Protein 3Q9P (pdb70)

Solvent-accessible surface area: 5644 Å² total; per-residue (Å²): 146,182,111,99,67,142,28,134,31,75,22,109,4,93,156,18,46,32,108,96,46,77,50,100,32,125,127,37,52,0,43,1,24,0,106,62,92,242,149,78,99,85,47,70,123,138,36,112,14,32,125,63,17,69,75,111,95,26,63,49,80,94,39,136,131,11,48,6,39,1,42,1,72,68,69,219

Foldseek 3Di:
DDDWDKDKDKDQCQVVPFPDWDWADDPQKIKIKGWDDVVIDIDIDMDGHDPPFDRVFWDWDADPNRMIMIMGTDRD

Structure (mmCIF, N/CA/C/O backbone):
data_3Q9P
#
_entry.id   3Q9P
#
_cell.length_a   76.313
_cell.length_b   76.313
_cell.length_c   65.057
_cell.angle_alpha   90.00
_cell.angle_beta   90.00
_cell.angle_gamma   120.00
#
_symmetry.space_group_name_H-M   'P 6 2 2'
#
loop_
_entity.id
_entity.type
_entity.pdbx_description
1 polymer 'Heat shock protein beta-1'
2 water water
#
loop_
_atom_site.group_PDB
_atom_site.id
_atom_site.type_symbol
_atom_site.label_atom_id
_atom_site.label_alt_id
_atom_site.label_comp_id
_atom_site.label_asym_id
_atom_site.label_entity_id
_atom_site.label_seq_id
_atom_site.pdbx_PDB_ins_code
_atom_site.Cartn_x
_atom_site.Cartn_y
_atom_site.Cartn_z
_atom_site.occupancy
_atom_site.B_iso_or_equiv
_atom_site.auth_seq_id
_atom_site.auth_comp_id
_atom_site.auth_asym_id
_atom_site.auth_atom_id
_atom_site.pdbx_PDB_model_num
ATOM 1 N N . SER A 1 3 ? 44.310 -9.136 2.299 1.00 63.13 89 SER A N 1
ATOM 2 C CA . SER A 1 3 ? 45.609 -8.511 2.072 1.00 66.47 89 SER A CA 1
ATOM 3 C C . SER A 1 3 ? 45.511 -7.006 1.847 1.00 62.95 89 SER A C 1
ATOM 4 O O . SER A 1 3 ? 45.521 -6.561 0.701 1.00 56.92 89 SER A O 1
ATOM 7 N N . HIS A 1 4 ? 45.417 -6.213 2.912 1.00 48.71 90 HIS A N 1
ATOM 8 C CA . HIS A 1 4 ? 45.318 -6.657 4.299 1.00 44.23 90 HIS A CA 1
ATOM 9 C C . HIS A 1 4 ? 44.417 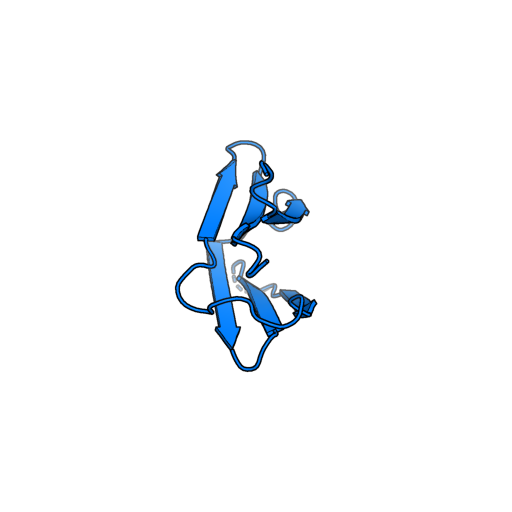-5.632 4.963 1.00 44.30 90 HIS A C 1
ATOM 10 O O . HIS A 1 4 ? 44.820 -4.975 5.920 1.00 42.88 90 HIS A O 1
ATOM 17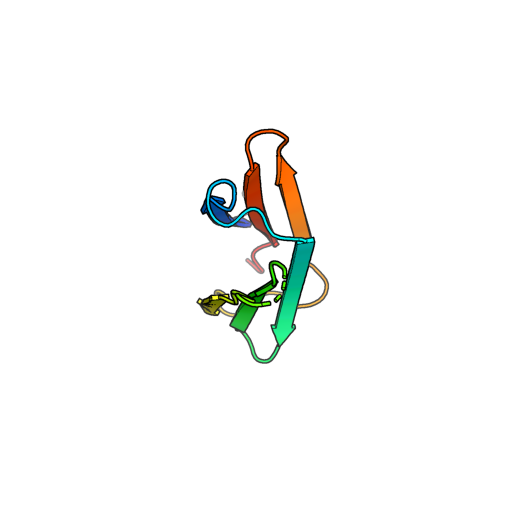 N N . THR A 1 5 ? 43.209 -5.476 4.434 1.00 48.31 91 THR A N 1
ATOM 18 C CA . THR A 1 5 ? 42.361 -4.347 4.795 1.00 46.57 91 THR A CA 1
ATOM 19 C C . THR A 1 5 ? 41.095 -4.760 5.533 1.00 47.68 91 THR A C 1
ATOM 20 O O . THR A 1 5 ? 40.401 -5.687 5.121 1.00 58.32 91 THR A O 1
ATOM 24 N N . ALA A 1 6 ? 40.801 -4.055 6.624 1.00 40.97 92 ALA A N 1
ATOM 25 C CA . ALA A 1 6 ? 39.577 -4.265 7.391 1.00 42.43 92 ALA A CA 1
ATOM 26 C C . ALA A 1 6 ? 38.659 -3.044 7.298 1.00 45.81 92 ALA A C 1
ATOM 27 O O . ALA A 1 6 ? 38.650 -2.196 8.190 1.00 54.91 92 ALA A O 1
ATOM 29 N N . ASP A 1 7 ? 37.888 -2.970 6.217 1.00 52.17 93 ASP A N 1
ATOM 30 C CA . ASP A 1 7 ? 37.018 -1.827 5.958 1.00 51.89 93 ASP A CA 1
ATOM 31 C C . ASP A 1 7 ? 35.927 -1.683 7.011 1.00 45.14 93 ASP A C 1
ATOM 32 O O . ASP A 1 7 ? 35.509 -2.663 7.627 1.00 40.02 93 ASP A O 1
ATOM 37 N N . ARG A 1 8 ? 35.470 -0.449 7.205 1.00 45.24 94 ARG A N 1
ATOM 38 C CA . ARG A 1 8 ? 34.359 -0.153 8.102 1.00 38.86 94 ARG A CA 1
ATOM 39 C C . ARG A 1 8 ? 33.422 0.865 7.475 1.00 31.20 94 ARG A C 1
ATOM 40 O O . ARG A 1 8 ? 33.869 1.802 6.822 1.00 34.79 94 ARG A O 1
ATOM 48 N N . TRP A 1 9 ? 32.123 0.667 7.672 1.00 26.64 95 TRP A N 1
ATOM 49 C CA . TRP A 1 9 ? 31.142 1.717 7.428 1.00 26.55 95 TRP A CA 1
ATOM 50 C C . TRP A 1 9 ? 31.059 2.532 8.712 1.00 27.44 95 TRP A C 1
ATOM 51 O O . TRP A 1 9 ? 31.038 1.966 9.806 1.00 30.78 95 TRP A O 1
ATOM 62 N N . ARG A 1 10 ? 31.026 3.854 8.593 1.00 29.64 96 ARG A N 1
ATOM 63 C CA . ARG A 1 10 ? 30.962 4.702 9.780 1.00 25.70 96 ARG A CA 1
ATOM 64 C C . ARG A 1 10 ? 30.346 6.057 9.481 1.00 29.26 96 ARG A C 1
ATOM 65 O O . ARG A 1 10 ? 30.699 6.701 8.499 1.00 33.89 96 ARG A O 1
ATOM 73 N N . VAL A 1 11 ? 29.415 6.473 10.336 1.00 27.56 97 VAL A N 1
ATOM 74 C CA . VAL A 1 11 ? 28.796 7.788 10.243 1.00 32.55 97 VAL A CA 1
ATOM 75 C C . VAL A 1 11 ? 28.779 8.454 11.617 1.00 31.86 97 VAL A C 1
ATOM 76 O O . VAL A 1 11 ? 28.889 7.781 12.640 1.00 34.51 97 VAL A O 1
ATOM 80 N N . SER A 1 12 ? 28.644 9.777 11.642 1.00 37.14 98 SER A N 1
ATOM 81 C CA . SER A 1 12 ? 28.581 10.505 12.907 1.00 35.18 98 SER A CA 1
ATOM 82 C C . SER A 1 12 ? 27.486 11.570 12.890 1.00 38.38 98 SER A C 1
ATOM 83 O O . SER A 1 12 ? 27.234 12.201 11.863 1.00 33.18 98 SER A O 1
ATOM 86 N N . LEU A 1 13 ? 26.850 11.764 14.042 1.00 35.80 99 LEU A N 1
ATOM 87 C CA . LEU A 1 13 ? 25.728 12.688 14.184 1.00 33.19 99 LEU A CA 1
ATOM 88 C C . LEU A 1 13 ? 25.937 13.639 15.352 1.00 31.44 99 LEU A C 1
ATOM 89 O O . LEU A 1 13 ? 26.209 13.197 16.466 1.00 29.20 99 LEU A O 1
ATOM 94 N N . ASP A 1 14 ? 25.797 14.939 15.103 1.00 32.16 100 ASP A N 1
ATOM 95 C CA . ASP A 1 14 ? 25.884 15.926 16.179 1.00 34.64 100 ASP A CA 1
ATOM 96 C C . ASP A 1 14 ? 24.548 16.064 16.904 1.00 31.09 100 ASP A C 1
ATOM 97 O O . ASP A 1 14 ? 23.630 16.742 16.442 1.00 39.61 100 ASP A O 1
ATOM 102 N N . VAL A 1 15 ? 24.468 15.432 18.064 1.00 31.67 101 VAL A N 1
ATOM 103 C CA . VAL A 1 15 ? 23.218 15.261 18.780 1.00 32.94 101 VAL A CA 1
ATOM 104 C C . VAL A 1 15 ? 23.155 16.151 20.029 1.00 34.29 101 VAL A C 1
ATOM 105 O O . VAL A 1 15 ? 22.225 16.072 20.835 1.00 33.79 101 VAL A O 1
ATOM 109 N N . ASN A 1 16 ? 24.137 17.038 20.152 1.00 41.42 102 ASN A N 1
ATOM 110 C CA . ASN A 1 16 ? 24.246 17.927 21.308 1.00 40.96 102 ASN A CA 1
ATOM 111 C C . ASN A 1 16 ? 23.066 18.885 21.455 1.00 45.93 102 ASN A C 1
ATOM 112 O O . ASN A 1 16 ? 22.388 18.899 22.486 1.00 42.90 102 ASN A O 1
ATOM 117 N N . HIS A 1 17 ? 22.839 19.687 20.417 1.00 48.45 103 HIS A N 1
ATOM 118 C CA . HIS A 1 17 ? 21.760 20.671 20.385 1.00 49.82 103 HIS A CA 1
ATOM 119 C C . HIS A 1 17 ? 20.402 20.039 20.679 1.00 50.32 103 HIS A C 1
ATOM 120 O O . HIS A 1 17 ? 19.589 20.609 21.413 1.00 45.76 103 HIS A O 1
ATOM 127 N N . PHE A 1 18 ? 20.160 18.861 20.110 1.00 39.86 104 PHE A N 1
ATOM 128 C CA . PHE A 1 18 ? 18.902 18.155 20.340 1.00 36.02 104 PHE A CA 1
ATOM 129 C C . PHE A 1 18 ? 18.819 17.659 21.778 1.00 44.08 104 PHE A C 1
ATOM 130 O O . PHE A 1 18 ? 17.740 17.616 22.369 1.00 41.65 104 PHE A O 1
ATOM 138 N N . ALA A 1 19 ? 19.967 17.283 22.333 1.00 37.56 105 ALA A N 1
ATOM 139 C CA . ALA A 1 19 ? 20.050 16.876 23.728 1.00 34.63 105 ALA A CA 1
ATOM 140 C C . ALA A 1 19 ? 19.043 15.789 24.031 1.00 47.07 105 ALA A C 1
ATOM 141 O O . ALA A 1 19 ? 18.148 15.991 24.835 1.00 46.44 105 ALA A O 1
ATOM 143 N N . PRO A 1 20 ? 19.189 14.627 23.390 1.00 41.37 106 PRO A N 1
ATOM 144 C CA . PRO A 1 20 ? 18.233 13.524 23.522 1.00 40.57 106 PRO A CA 1
ATOM 145 C C . PRO A 1 20 ? 18.138 13.028 24.963 1.00 51.71 106 PRO A C 1
ATOM 146 O O . PRO A 1 20 ? 19.133 13.061 25.688 1.00 46.05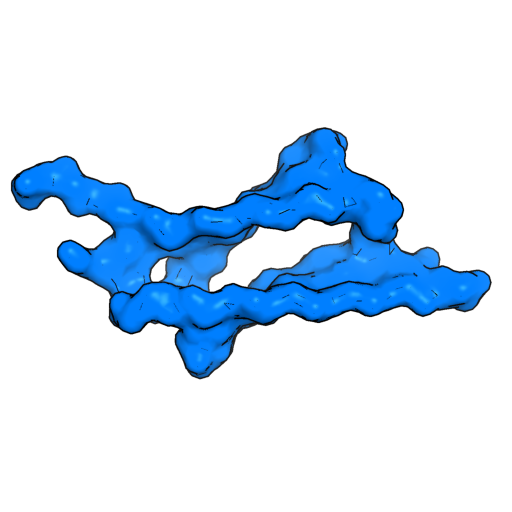 106 PRO A O 1
ATOM 150 N N . ASP A 1 21 ? 16.942 12.616 25.377 1.00 44.48 107 ASP A N 1
ATOM 151 C CA . ASP A 1 21 ? 16.750 11.950 26.660 1.00 45.50 107 ASP A CA 1
ATOM 152 C C . ASP A 1 21 ? 16.960 10.467 26.448 1.00 58.56 107 ASP A C 1
ATOM 153 O O . ASP A 1 21 ? 17.251 9.721 27.380 1.00 58.22 107 ASP A O 1
ATOM 158 N N . GLU A 1 22 ? 16.798 10.053 25.200 1.00 42.10 108 GLU A N 1
ATOM 159 C CA . GLU A 1 22 ? 17.084 8.693 24.796 1.00 54.87 108 GLU A CA 1
ATOM 160 C C . GLU A 1 22 ? 17.339 8.685 23.304 1.00 37.02 108 GLU A C 1
ATOM 161 O O . GLU A 1 22 ? 16.740 9.455 22.554 1.00 31.84 108 GLU A O 1
ATOM 167 N N . LEU A 1 23 ? 18.259 7.828 22.895 1.00 43.32 109 LEU A N 1
ATOM 168 C CA . LEU A 1 23 ? 18.513 7.575 21.497 1.00 38.63 109 LEU A CA 1
ATOM 169 C C . LEU A 1 23 ? 18.252 6.100 21.293 1.00 42.05 109 LEU A C 1
ATOM 170 O O . LEU A 1 23 ? 18.503 5.289 22.188 1.00 35.83 109 LEU A O 1
ATOM 175 N N . THR A 1 24 ? 17.739 5.751 20.122 1.00 31.92 110 THR A N 1
ATOM 176 C CA . THR A 1 24 ? 17.625 4.358 19.743 1.00 29.71 110 THR A CA 1
ATOM 177 C C . THR A 1 24 ? 18.314 4.179 18.404 1.00 31.89 110 THR A C 1
ATOM 178 O O . THR A 1 24 ? 18.211 5.037 17.528 1.00 27.39 110 THR A O 1
ATOM 182 N N . VAL A 1 25 ? 19.043 3.081 18.255 1.00 28.10 111 VAL A N 1
ATOM 183 C CA . VAL A 1 25 ? 19.693 2.775 16.991 1.00 22.22 111 VAL A CA 1
ATOM 184 C C . VAL A 1 25 ? 19.175 1.427 16.504 1.00 30.88 111 VAL A C 1
ATOM 185 O O . VAL A 1 25 ? 19.481 0.386 17.086 1.00 32.73 111 VAL A O 1
ATOM 189 N N . LYS A 1 26 ? 18.366 1.453 15.450 1.00 26.08 112 LYS A N 1
ATOM 190 C CA . LYS A 1 26 ? 17.725 0.242 14.943 1.00 24.56 112 LYS A CA 1
ATOM 191 C C . LYS A 1 26 ? 18.199 -0.125 13.542 1.00 28.54 112 LYS A C 1
ATOM 192 O O . LYS A 1 26 ? 18.154 0.696 12.632 1.00 28.87 112 LYS A O 1
ATOM 198 N N . THR A 1 27 ? 18.639 -1.366 13.373 1.00 23.41 113 THR A N 1
ATOM 199 C CA . THR A 1 27 ? 19.097 -1.838 12.072 1.00 24.11 113 THR A CA 1
ATOM 200 C C . THR A 1 27 ? 18.153 -2.904 11.525 1.00 31.69 113 THR A C 1
ATOM 201 O O . THR A 1 27 ? 17.938 -3.935 12.159 1.00 27.08 113 THR A O 1
ATOM 205 N N . LYS A 1 28 ? 17.584 -2.645 10.352 1.00 25.41 114 LYS A N 1
ATOM 206 C CA . LYS A 1 28 ? 16.627 -3.570 9.752 1.00 21.78 114 LYS A CA 1
ATOM 207 C C . LYS A 1 28 ? 16.517 -3.334 8.247 1.00 38.26 114 LYS A C 1
ATOM 208 O O . LYS A 1 28 ? 16.508 -2.191 7.791 1.00 31.88 114 LYS A O 1
ATOM 214 N N . ASP A 1 29 ? 16.447 -4.419 7.483 1.00 36.87 115 ASP A N 1
ATOM 215 C CA . ASP A 1 29 ? 16.266 -4.346 6.035 1.00 32.58 115 ASP A CA 1
ATOM 216 C C . ASP A 1 29 ? 17.310 -3.482 5.332 1.00 30.38 115 ASP A C 1
ATOM 217 O O . ASP A 1 29 ? 16.994 -2.778 4.372 1.00 37.11 115 ASP A O 1
ATOM 222 N N . GLY A 1 30 ? 18.548 -3.534 5.811 1.00 30.82 116 GLY A N 1
ATOM 223 C CA . GLY A 1 30 ? 19.641 -2.812 5.182 1.00 31.58 116 GLY A CA 1
ATOM 224 C C . GLY A 1 30 ? 19.607 -1.312 5.409 1.00 30.12 116 GLY A C 1
ATOM 225 O O . GLY A 1 30 ? 20.246 -0.557 4.677 1.00 26.78 116 GLY A O 1
ATOM 226 N N . VAL A 1 31 ? 18.856 -0.878 6.418 1.00 27.40 117 VAL A N 1
ATOM 227 C CA . VAL A 1 31 ? 18.781 0.534 6.770 1.00 29.37 117 VAL A CA 1
ATOM 228 C C . VAL A 1 31 ? 19.031 0.717 8.260 1.00 25.36 117 VAL A C 1
ATOM 229 O O . VAL A 1 31 ? 18.508 -0.033 9.082 1.00 29.29 117 VAL A O 1
ATOM 233 N N . VAL A 1 32 ? 19.848 1.704 8.609 1.00 23.98 118 VAL A N 1
ATOM 234 C CA . 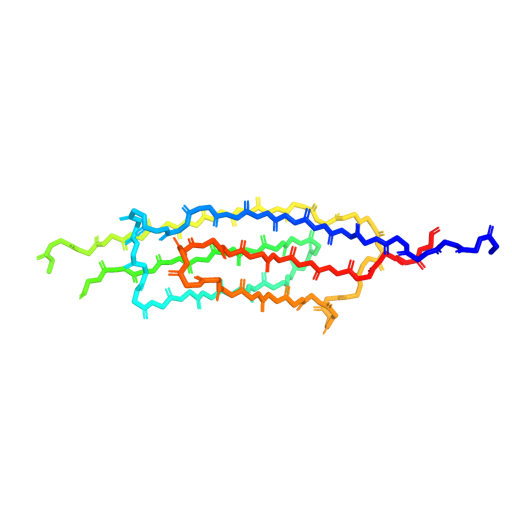VAL A 1 32 ? 20.046 2.046 10.009 1.00 25.92 118 VAL A CA 1
ATOM 235 C C . VAL A 1 32 ? 19.192 3.259 10.343 1.00 26.60 118 VAL A C 1
ATOM 236 O O . VAL A 1 32 ? 19.314 4.305 9.707 1.00 26.46 118 VAL A O 1
ATOM 240 N N . GLU A 1 33 ? 18.319 3.109 11.335 1.00 29.66 119 GLU A N 1
ATOM 241 C CA . GLU A 1 33 ? 17.409 4.179 11.728 1.00 23.12 119 GLU A CA 1
ATOM 242 C C . GLU A 1 33 ? 17.740 4.688 13.128 1.00 27.70 119 GLU A C 1
ATOM 243 O O . GLU A 1 33 ? 17.679 3.937 14.097 1.00 31.44 119 GLU A O 1
ATOM 249 N N . ILE A 1 34 ? 18.100 5.965 13.226 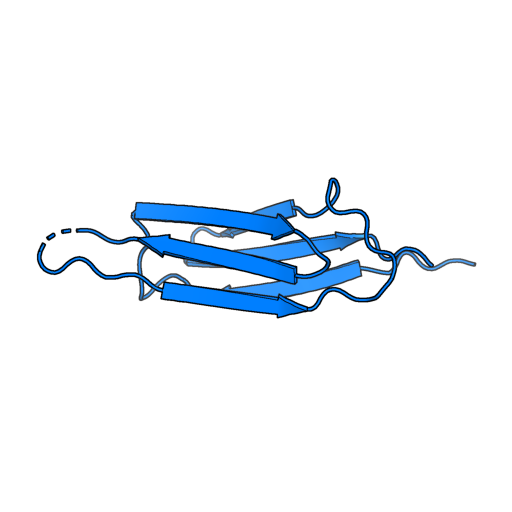1.00 26.80 120 ILE A N 1
ATOM 250 C CA . ILE A 1 34 ? 18.412 6.582 14.515 1.00 21.32 120 ILE A CA 1
ATOM 251 C C . ILE A 1 34 ? 17.307 7.541 14.951 1.00 25.54 120 ILE A C 1
ATOM 252 O O . ILE A 1 34 ? 16.928 8.444 14.210 1.00 25.69 120 ILE A O 1
ATOM 257 N N . THR A 1 35 ? 16.790 7.338 16.157 1.00 22.90 121 THR A N 1
ATOM 258 C CA . THR A 1 35 ? 15.712 8.173 16.661 1.00 22.29 121 THR A CA 1
ATOM 259 C C . THR A 1 35 ? 16.059 8.799 18.009 1.00 30.97 121 THR A C 1
ATOM 260 O O . THR A 1 35 ? 16.613 8.138 18.887 1.00 26.63 121 THR A O 1
ATOM 264 N N . GLY A 1 36 ? 15.734 10.080 18.163 1.00 29.22 122 GLY A N 1
ATOM 265 C CA . GLY A 1 36 ? 15.913 10.770 19.429 1.00 29.27 122 GLY A CA 1
ATOM 266 C C . GLY A 1 36 ? 14.610 11.377 19.918 1.00 30.71 122 GLY A C 1
ATOM 267 O O . GLY A 1 36 ? 13.794 11.834 19.115 1.00 26.96 122 GLY A O 1
ATOM 268 N N . LYS A 1 37 ? 14.410 11.367 21.234 1.00 27.10 123 LYS A N 1
ATOM 269 C CA . LYS A 1 37 ? 13.224 11.955 21.852 1.00 33.74 123 LYS A CA 1
ATOM 270 C C . LYS A 1 37 ? 13.641 12.831 23.035 1.00 38.69 123 LYS A C 1
ATOM 271 O O . LYS A 1 37 ? 14.435 12.415 23.877 1.00 33.68 123 LYS A O 1
ATOM 277 N N . HIS A 1 38 ? 13.108 14.045 23.092 1.00 31.69 124 HIS A N 1
ATOM 278 C CA . HIS A 1 38 ? 13.499 14.997 24.124 1.00 35.63 124 HIS A CA 1
ATOM 279 C C . HIS A 1 38 ? 12.288 15.701 24.707 1.00 42.23 124 HIS A C 1
ATOM 280 O O . HIS A 1 38 ? 11.644 16.497 24.025 1.00 45.35 124 HIS A O 1
ATOM 287 N N . ALA A 1 39 ? 11.992 15.406 25.972 1.00 39.29 125 ALA A N 1
ATOM 288 C CA . ALA A 1 39 ? 10.859 16.011 26.675 1.00 52.52 125 ALA A CA 1
ATOM 289 C C . ALA A 1 39 ? 10.683 15.429 28.080 1.00 66.71 125 ALA A C 1
ATOM 290 O O . ALA A 1 39 ? 11.377 15.814 29.024 1.00 62.99 125 ALA A O 1
ATOM 292 N N . TYR A 1 47 ? 5.272 18.862 27.301 1.00 62.67 133 TYR A N 1
ATOM 293 C CA . TYR A 1 47 ? 5.555 19.501 26.024 1.00 64.34 133 TYR A CA 1
ATOM 294 C C . TYR A 1 47 ? 6.297 20.813 26.259 1.00 57.62 133 TYR A C 1
ATOM 295 O O . TYR A 1 47 ? 6.207 21.390 27.344 1.00 75.02 133 TYR A O 1
ATOM 304 N N . ILE A 1 48 ? 7.018 21.298 25.250 1.00 38.00 134 ILE A N 1
ATOM 305 C CA . ILE A 1 48 ? 7.048 20.693 23.920 1.00 36.56 134 ILE A CA 1
ATOM 306 C C . ILE A 1 48 ? 7.978 19.488 23.821 1.00 43.86 134 ILE A C 1
ATOM 307 O O . ILE A 1 48 ? 9.167 19.584 24.129 1.00 40.27 134 ILE A O 1
ATOM 312 N N . SER A 1 49 ? 7.430 18.354 23.389 1.00 40.18 135 SER A N 1
ATOM 313 C CA . SER A 1 49 ? 8.239 17.177 23.091 1.00 37.05 135 SER A CA 1
ATOM 314 C C . SER A 1 49 ? 8.822 17.304 21.694 1.00 38.93 135 SER A C 1
ATOM 315 O O . SER A 1 49 ? 8.110 17.644 20.753 1.00 39.31 135 SER A O 1
ATOM 318 N N . ARG A 1 50 ? 10.116 17.039 21.548 1.00 34.60 136 ARG A N 1
ATOM 319 C CA . ARG A 1 50 ? 10.723 17.055 20.223 1.00 31.74 136 ARG A CA 1
ATOM 320 C C . ARG A 1 50 ? 11.256 15.674 19.842 1.00 45.31 136 ARG A C 1
ATOM 321 O O . ARG A 1 50 ? 11.739 14.923 20.690 1.00 34.20 136 ARG A O 1
ATOM 329 N N A CYS A 1 51 ? 11.151 15.341 18.561 0.50 34.54 137 CYS A N 1
ATOM 330 N N B CYS A 1 51 ? 11.142 15.344 18.561 0.50 34.57 137 CYS A N 1
ATOM 331 C CA A CYS A 1 51 ? 11.572 14.034 18.073 0.50 31.77 137 CYS A CA 1
ATOM 332 C CA B CYS A 1 51 ? 11.563 14.043 18.060 0.50 32.01 137 CYS A CA 1
ATOM 333 C C A CYS A 1 51 ? 12.197 14.144 16.690 0.50 32.46 137 CYS A C 1
ATOM 334 C C B CYS A 1 51 ? 12.229 14.184 16.699 0.50 32.85 137 CYS A C 1
ATOM 335 O O A CYS A 1 51 ? 11.731 14.913 15.849 0.50 30.83 137 CYS A O 1
ATOM 336 O O B CYS A 1 51 ? 11.820 15.009 15.881 0.50 30.81 137 CYS A O 1
ATOM 341 N N . PHE A 1 52 ? 13.258 13.378 16.461 1.00 23.80 138 PH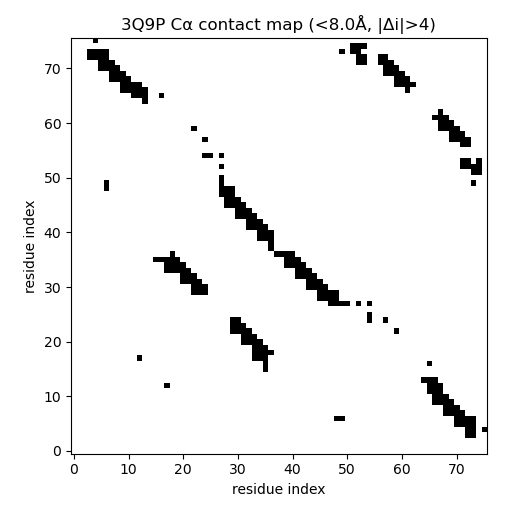E A N 1
ATOM 342 C CA . PHE A 1 52 ? 13.884 13.329 15.148 1.00 28.96 138 PHE A CA 1
ATOM 343 C C . PHE A 1 52 ? 14.137 11.885 14.746 1.00 27.65 138 PHE A C 1
ATOM 344 O O . PHE A 1 52 ? 14.272 11.007 15.600 1.00 28.41 138 PHE A O 1
ATOM 352 N N . THR A 1 53 ? 14.198 11.648 13.442 1.00 22.97 139 THR A N 1
ATOM 353 C CA . THR A 1 53 ? 14.566 10.345 12.904 1.00 21.99 139 THR A CA 1
ATOM 354 C C . THR A 1 53 ? 15.478 10.556 11.699 1.00 31.32 139 THR A C 1
ATOM 355 O O . THR A 1 53 ? 15.165 11.337 10.805 1.00 29.16 139 THR A O 1
ATOM 359 N N . ARG A 1 54 ? 16.621 9.885 11.693 1.00 28.07 140 ARG A N 1
ATOM 360 C CA . ARG A 1 54 ? 17.533 9.974 10.563 1.00 27.04 140 ARG A CA 1
ATOM 361 C C . ARG A 1 54 ? 17.896 8.575 10.090 1.00 29.62 140 ARG A C 1
ATOM 362 O O . ARG A 1 54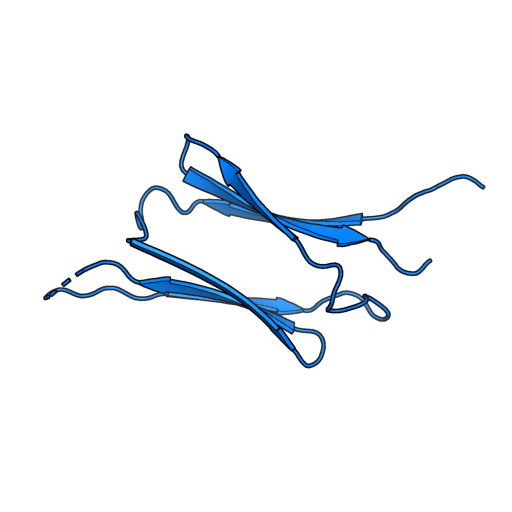 ? 18.214 7.710 10.900 1.00 28.41 140 ARG A O 1
ATOM 370 N N . LYS A 1 55 ? 17.843 8.362 8.779 1.00 23.99 141 LYS A N 1
ATOM 371 C CA . LYS A 1 55 ? 18.072 7.038 8.203 1.00 26.43 141 LYS A CA 1
ATOM 372 C C . LYS A 1 55 ? 19.320 6.997 7.321 1.00 33.86 141 LYS A C 1
ATOM 373 O O . LYS A 1 55 ? 19.628 7.963 6.617 1.00 29.28 141 LYS A O 1
ATOM 379 N N . TYR A 1 56 ? 20.029 5.871 7.368 1.00 27.30 142 TYR A N 1
ATOM 380 C CA . TYR A 1 56 ? 21.201 5.632 6.527 1.00 29.15 142 TYR A CA 1
ATOM 381 C C . TYR A 1 56 ? 21.071 4.284 5.836 1.00 32.56 142 TYR A C 1
ATOM 382 O O . TYR A 1 56 ? 20.690 3.297 6.462 1.00 29.43 142 TYR A O 1
ATOM 391 N N . THR A 1 57 ? 21.392 4.238 4.547 1.00 31.22 143 THR A N 1
ATOM 392 C CA . THR A 1 57 ? 21.423 2.973 3.824 1.00 30.84 143 THR A CA 1
ATOM 393 C C . THR A 1 57 ? 22.779 2.292 3.993 1.00 31.51 143 THR A C 1
ATOM 394 O O . THR A 1 57 ? 23.818 2.874 3.692 1.00 38.61 143 THR A O 1
ATOM 398 N N . LEU A 1 58 ? 22.769 1.056 4.478 1.00 34.19 144 LEU A N 1
ATOM 399 C CA . LEU A 1 58 ? 24.009 0.313 4.657 1.00 30.14 144 LEU A CA 1
ATOM 400 C C . LEU A 1 58 ? 24.558 -0.154 3.320 1.00 36.90 144 LEU A C 1
ATOM 401 O O . LEU A 1 58 ? 23.800 -0.363 2.373 1.00 35.60 144 LEU A O 1
ATOM 406 N N . PRO A 1 59 ? 25.886 -0.319 3.239 1.00 34.40 145 PRO A N 1
ATOM 407 C CA . PRO A 1 59 ? 26.491 -0.965 2.072 1.00 32.88 145 PRO A CA 1
ATOM 408 C C . PRO A 1 59 ? 26.013 -2.409 2.020 1.00 32.54 145 PRO A C 1
ATOM 409 O O . PRO A 1 59 ? 25.692 -2.971 3.067 1.00 35.46 145 PRO A O 1
ATOM 413 N N . PRO A 1 60 ? 25.952 -3.007 0.822 1.00 35.63 146 PRO A N 1
ATOM 414 C CA . PRO A 1 60 ? 25.495 -4.395 0.708 1.00 39.39 146 PRO A CA 1
ATOM 415 C C . PRO A 1 60 ? 26.372 -5.362 1.507 1.00 34.88 146 PRO A C 1
ATOM 416 O O . PRO A 1 60 ? 27.597 -5.223 1.522 1.00 36.34 146 PRO A O 1
ATOM 420 N N . GLY A 1 61 ? 25.745 -6.325 2.173 1.00 33.84 147 GLY A N 1
ATOM 421 C CA . GLY A 1 61 ? 26.483 -7.386 2.830 1.00 38.68 147 GLY A CA 1
ATOM 422 C C . GLY A 1 61 ? 26.709 -7.224 4.321 1.00 40.29 147 GLY A C 1
ATOM 423 O O . GLY A 1 61 ? 27.172 -8.153 4.976 1.00 35.97 147 GLY A O 1
ATOM 424 N N . VAL A 1 62 ? 26.389 -6.056 4.865 1.00 31.16 148 VAL A N 1
ATOM 425 C CA . VAL A 1 62 ? 26.648 -5.792 6.278 1.00 27.45 148 VAL A CA 1
ATOM 426 C C . VAL A 1 62 ? 25.737 -6.609 7.193 1.00 30.57 148 VAL A C 1
ATOM 427 O O . VAL A 1 62 ? 24.531 -6.684 6.974 1.00 32.80 148 VAL A O 1
ATOM 431 N N . ASP A 1 63 ? 26.334 -7.222 8.212 1.00 32.87 149 ASP A N 1
ATOM 432 C CA . ASP A 1 63 ? 25.617 -8.041 9.186 1.00 27.18 149 ASP A CA 1
ATOM 433 C C . ASP A 1 63 ? 24.944 -7.158 10.237 1.00 31.99 149 ASP A C 1
ATOM 434 O O . ASP A 1 63 ? 25.622 -6.492 11.019 1.00 27.20 149 ASP A O 1
ATOM 439 N N . PRO A 1 64 ? 23.601 -7.155 10.260 1.00 29.29 150 PRO A N 1
ATOM 440 C CA . PRO A 1 64 ? 22.819 -6.280 11.142 1.00 30.98 150 PRO A CA 1
ATOM 441 C C . PRO A 1 64 ? 23.175 -6.426 12.620 1.00 26.43 150 PRO A C 1
ATOM 442 O O . PRO A 1 64 ? 22.964 -5.484 13.384 1.00 28.84 150 PRO A O 1
ATOM 446 N N . THR A 1 65 ? 23.702 -7.582 13.020 1.00 25.14 151 THR A N 1
ATOM 447 C CA . THR A 1 65 ? 24.041 -7.804 14.423 1.00 29.81 151 THR A CA 1
ATOM 448 C C . THR A 1 65 ? 25.344 -7.107 14.819 1.00 30.15 151 THR A C 1
ATOM 449 O O . THR A 1 65 ? 25.661 -7.004 16.007 1.00 27.79 151 THR A O 1
ATOM 453 N N . GLN A 1 66 ? 26.088 -6.624 13.829 1.00 26.24 152 GLN A N 1
ATOM 454 C CA . GLN A 1 66 ? 27.409 -6.046 14.084 1.00 27.91 152 GLN A CA 1
ATOM 455 C C . GLN A 1 66 ? 27.451 -4.514 13.999 1.00 34.07 152 GLN A C 1
ATOM 456 O O . GLN A 1 66 ? 28.528 -3.920 14.044 1.00 32.70 152 GLN A O 1
ATOM 462 N N . VAL A 1 67 ? 26.288 -3.878 13.877 1.00 27.01 153 VAL A N 1
ATOM 463 C CA . VAL A 1 67 ? 26.213 -2.420 13.929 1.00 23.18 153 VAL A CA 1
ATOM 464 C C . VAL A 1 67 ? 26.289 -1.940 15.377 1.00 30.25 153 VAL A C 1
ATOM 465 O O . VAL A 1 67 ? 25.477 -2.337 16.208 1.00 32.48 153 VAL A O 1
ATOM 469 N N . SER A 1 68 ? 27.271 -1.097 15.682 1.00 36.44 154 SER A N 1
ATOM 470 C CA . SER A 1 68 ? 27.417 -0.562 17.035 1.00 35.16 154 SER A CA 1
ATOM 471 C C . SER A 1 68 ? 27.451 0.965 17.039 1.00 33.82 154 SER A C 1
ATOM 472 O O . SER A 1 68 ? 27.595 1.594 15.990 1.00 33.75 154 SER A O 1
ATOM 475 N N . SER A 1 69 ? 27.318 1.556 18.222 1.00 32.12 155 SER A N 1
ATOM 476 C CA . SER A 1 69 ? 27.327 3.008 18.347 1.00 34.47 155 SER A CA 1
ATOM 477 C C . SER A 1 69 ? 27.910 3.464 19.680 1.00 42.56 155 SER A C 1
ATOM 478 O O . SER A 1 69 ? 27.889 2.726 20.665 1.00 43.71 155 SER A O 1
ATOM 481 N N . SER A 1 70 ? 28.426 4.689 19.700 1.00 35.32 156 SER A N 1
ATOM 482 C CA . SER A 1 70 ? 28.927 5.302 20.929 1.00 41.93 156 SER A CA 1
ATOM 483 C C . SER A 1 70 ? 28.635 6.795 20.955 1.00 39.80 156 SER A C 1
ATOM 484 O O . SER A 1 70 ? 28.674 7.462 19.922 1.00 38.23 156 SER A O 1
ATOM 487 N N . LEU A 1 71 ? 28.345 7.316 22.144 1.00 44.04 157 LEU A N 1
ATOM 488 C CA . LEU A 1 71 ? 28.061 8.736 22.311 1.00 40.09 157 LEU A CA 1
ATOM 489 C C . LEU A 1 71 ? 29.161 9.421 23.116 1.00 46.52 157 LEU A C 1
ATOM 490 O O . LEU A 1 71 ? 29.429 9.046 24.257 1.00 52.49 157 LEU A O 1
ATOM 495 N N . SER A 1 72 ? 29.797 10.423 22.518 1.00 49.66 158 SER A N 1
ATOM 496 C CA . SER A 1 72 ? 30.867 11.155 23.186 1.00 46.54 158 SER A CA 1
ATOM 497 C C . SER A 1 72 ? 30.292 12.213 24.121 1.00 51.01 158 SER A C 1
ATOM 498 O O . SER A 1 72 ? 29.159 12.659 23.937 1.00 49.21 158 SER A O 1
ATOM 501 N N . PRO A 1 73 ? 31.074 12.618 25.133 1.00 63.96 159 PRO A N 1
ATOM 502 C CA . PRO A 1 73 ? 30.655 13.646 26.093 1.00 46.24 159 PRO A CA 1
ATOM 503 C C . PRO A 1 73 ? 30.290 14.973 25.426 1.00 44.67 159 PRO A C 1
ATOM 504 O O . PRO A 1 73 ? 29.527 15.753 26.000 1.00 52.70 159 PRO A O 1
ATOM 508 N N . GLU A 1 74 ? 30.822 15.224 24.233 1.00 49.78 160 GLU A N 1
ATOM 509 C CA . GLU A 1 74 ? 30.515 16.453 23.504 1.00 45.96 160 GLU A CA 1
ATOM 510 C C . GLU A 1 74 ? 29.174 16.374 22.776 1.00 47.09 160 GLU A C 1
ATOM 511 O O . GLU A 1 74 ? 28.689 17.372 22.242 1.00 49.80 160 GLU A O 1
ATOM 517 N N . GLY A 1 75 ? 28.582 15.186 22.750 1.00 51.33 161 GLY A N 1
ATOM 518 C CA . GLY A 1 75 ? 27.274 15.006 22.145 1.00 45.72 161 GLY A CA 1
ATOM 519 C C . GLY A 1 75 ? 27.325 14.567 20.694 1.00 33.04 161 GLY A C 1
ATOM 520 O O . GLY A 1 75 ? 26.403 14.845 19.927 1.00 39.61 161 GLY A O 1
ATOM 521 N N . THR A 1 76 ? 28.400 13.886 20.312 1.00 36.62 162 THR A N 1
ATOM 522 C CA . THR A 1 76 ? 28.504 13.316 18.970 1.00 35.51 162 THR A CA 1
ATOM 523 C C . THR A 1 76 ? 28.295 11.800 18.997 1.00 46.62 162 THR A C 1
ATOM 524 O O . THR A 1 76 ? 28.982 11.078 19.721 1.00 40.43 162 THR A O 1
ATOM 528 N N . LEU A 1 77 ? 27.333 11.328 18.212 1.00 37.33 163 LEU A N 1
ATOM 529 C CA . LEU A 1 77 ? 27.024 9.904 18.149 1.00 30.56 163 LEU A CA 1
ATOM 530 C C . LEU A 1 77 ? 27.679 9.265 16.932 1.00 34.28 163 LEU A C 1
ATOM 531 O O . LEU A 1 77 ? 27.413 9.663 15.800 1.00 30.49 163 LEU A O 1
ATOM 536 N N . THR A 1 78 ? 28.541 8.280 17.168 1.00 28.19 164 THR A N 1
ATOM 537 C CA . THR A 1 78 ? 29.180 7.551 16.076 1.00 31.58 164 THR A CA 1
ATOM 538 C C . THR A 1 78 ? 28.565 6.160 15.925 1.00 29.71 164 THR A C 1
ATOM 539 O O . THR A 1 78 ? 28.463 5.412 16.896 1.00 36.45 164 THR A O 1
ATOM 543 N N . VAL A 1 79 ? 28.154 5.824 14.705 1.00 30.20 165 VAL A N 1
ATOM 544 C CA . VAL A 1 79 ? 27.581 4.516 14.405 1.00 28.77 165 VAL A CA 1
ATOM 545 C C . VAL A 1 79 ? 28.439 3.846 13.334 1.00 30.58 165 VAL A C 1
ATOM 546 O O . VAL A 1 79 ? 28.849 4.497 12.376 1.00 28.11 165 VAL A O 1
ATOM 550 N N . GLU A 1 80 ? 28.725 2.556 13.494 1.00 28.87 166 GLU A N 1
ATOM 551 C CA . GLU A 1 80 ? 29.653 1.877 12.586 1.00 23.99 166 GLU A CA 1
ATOM 552 C C . GLU A 1 80 ? 29.436 0.360 12.489 1.00 29.00 166 GLU A 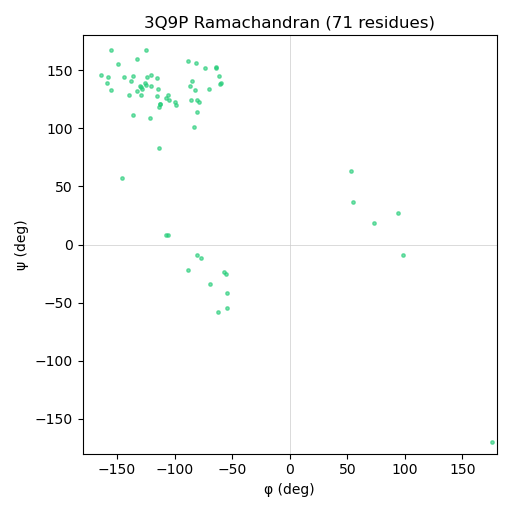C 1
ATOM 553 O O . GLU A 1 80 ? 28.724 -0.234 13.305 1.00 32.05 166 GLU A O 1
ATOM 559 N N . ALA A 1 81 ? 30.069 -0.259 11.494 1.00 24.36 167 ALA A N 1
ATOM 560 C CA . ALA A 1 81 ? 29.947 -1.701 11.278 1.00 28.91 167 ALA A CA 1
ATOM 561 C C . ALA A 1 81 ? 31.031 -2.249 10.355 1.00 31.37 167 ALA A C 1
ATOM 562 O O . ALA A 1 81 ? 31.452 -1.572 9.419 1.00 30.00 167 ALA A O 1
ATOM 564 N N . PRO A 1 82 ? 31.474 -3.493 10.604 1.00 31.46 168 PRO A N 1
ATOM 565 C CA . PRO A 1 82 ? 32.448 -4.158 9.732 1.00 32.13 168 PRO A CA 1
ATOM 566 C C . PRO A 1 82 ? 31.903 -4.304 8.317 1.00 31.70 168 PRO A C 1
ATOM 567 O O . PRO A 1 82 ? 30.730 -4.641 8.158 1.00 33.17 168 PRO A O 1
ATOM 571 N N . MET A 1 83 ? 32.737 -4.049 7.313 1.00 36.23 169 MET A N 1
ATOM 572 C CA . MET A 1 83 ? 32.357 -4.273 5.923 1.00 41.15 169 MET A CA 1
ATOM 573 C C . MET A 1 83 ? 32.612 -5.734 5.574 1.00 47.51 169 MET A C 1
ATOM 574 O O . MET A 1 83 ? 33.614 -6.311 6.001 1.00 50.18 169 MET A O 1
ATOM 579 N N . PRO A 1 84 ? 31.702 -6.340 4.800 1.00 48.03 170 PRO A N 1
ATOM 580 C CA . PRO A 1 84 ? 31.782 -7.758 4.435 1.00 53.80 170 PRO A CA 1
ATOM 581 C C . PRO A 1 84 ? 33.119 -8.120 3.796 1.00 57.02 170 PRO A C 1
ATOM 582 O O . PRO A 1 84 ? 33.797 -9.034 4.266 1.00 65.20 170 PRO A O 1
ATOM 586 N N . LYS A 1 85 ? 33.488 -7.404 2.738 1.00 53.53 171 LYS A N 1
ATOM 587 C CA . LYS A 1 85 ? 34.716 -7.689 2.000 1.00 79.61 171 LYS A CA 1
ATOM 588 C C . LYS A 1 85 ? 34.911 -6.702 0.852 1.00 88.36 171 LYS A C 1
ATOM 589 O O . LYS A 1 85 ? 36.021 -6.541 0.342 1.00 91.00 171 LYS A O 1
#

InterPro domains:
  IPR001436 Alpha crystallin/Small heat shock protein, animal type [PR00299] (24-36)
  IPR001436 Alpha crystallin/Small heat shock protein, animal type [PR00299] (89-109)
  IPR001436 Alpha crystallin/Small heat shock protein, animal type [PR00299] (111-124)
  IPR001436 Alpha crystallin/Small heat shock protein, animal type [PR00299] (126-145)
  IPR001436 Alpha crystallin/Small heat shock protein, animal type [PR00299] (148-169)
  IPR001436 Alpha crystallin/Small heat shock protein, animal type [PR00299] (178-193)
  IPR001436 Alpha crystallin/Small heat shock protein, animal type [PTHR45640] (17-189)
  IPR002068 Alpha crystallin/Hsp20 domain [PF00011] (88-184)
  IPR002068 Alpha crystallin/Hsp20 domain [PS01031] (76-184)
  IPR008978 HSP20-like chaperone [G3DSA:2.60.40.790] (69-197)
  IPR008978 HSP20-like chaperone [SSF49764] (85-175)
  IPR037876 Heat shock protein beta-1, ACD domain [cd06475] (84-169)

GO terms:
  GO:0005737 cytoplasm (C, IDA)
  GO:1902176 negative regulation of oxidative stress-induced intrinsic apoptotic signaling pathway (P, IDA)
  GO:0060729 intestinal epithelial structure maintenance (P, IDA)
  GO:0061629 RNA polymerase II-specific DNA-binding transcription factor binding (F, IPI)
  GO:0005634 nucleus (C, IDA)
  GO:0042803 protein homodimerization activity (F, IDA)
  GO:0005737 cytoplasm (C, EXP)
  GO:0001932 regulation of protein phosphorylation (P, IMP)
  GO:0042802 identical protein binding (F, IMP)
  GO:0044183 protein folding chaperone (F, IMP)
  GO:0099641 anterograde axonal protein transport (P, IMP)
  GO:0006457 protein folding (P, IMP)
  GO:0005515 protein binding (F, IPI)
  GO:0019901 protein kinase binding (F, IPI)
  GO:0005737 cytoplasm (C, TAS)
  GO:0006446 regulation of translational initiation (P, TAS)
  GO:0006986 response to unfolded protein (P, TAS)
  GO:0005829 cytosol (C, TAS)
  GO:0042802 identical protein binding (F, IPI)
  GO:0035556 intracellular signal transduction (P, IMP)

Organism: Homo sapiens (NCBI:txid9606)

Sequence (76 aa):
SHTADRWRVSLDVNHFAPDELTVKTKDGVVEITGKHAYISRCCFTRKYTLPPGVDPTQVSSSLSPEGTLTVEAPMPK

Radius of gyration: 13.89 Å; Cα contacts (8 Å, |Δi|>4): 145; chains: 1; bounding box: 40×29×26 Å

CATH classification: 2.60.40.790

Secondary structure (DSSP, 8-state):
-----EEEEEEE-TTT--SEEEEEEETTEEEEEEEE----EEEEEEEEPPTT--GGG-EEEE-TTSEEEEEEE---

B-factor: mean 41.46, std 12.97, range [21.32, 91.0]

Nearest PDB structures (foldseek):
  3q9p-assembly1_A  TM=1.013E+00  e=8.053E-14  Homo sapiens
  3q9q-assembly1_A  TM=9.954E-01  e=3.223E-12  Homo sapiens
  6gjh-assembly1_A  TM=9.011E-01  e=6.036E-11  Homo sapiens
  2y22-assembly1_A  TM=8.490E-01  e=1.958E-07  Homo sapiens
  2y1z-assembly1_A  TM=8.022E-01  e=3.963E-07  Homo sapiens